Protein AF-A0A943RCU9-F1 (afdb_monomer_lite)

Secondary structure (DSSP, 8-state):
-HHHHHHHHHHHHHHHHHHHHHIIIIIHHHHH-STT------PPPPP--PPP----TTPPPEEEEE-SS-TTT--SHHHHHHHHHHHHHHHTT-EEEEE----S-GGG--EEETTEEE-EEEETTEEEE-

Structure (mmCIF, N/CA/C/O backbone):
data_AF-A0A943RCU9-F1
#
_entry.id   AF-A0A943RCU9-F1
#
loop_
_atom_site.group_PDB
_atom_site.id
_atom_site.type_symbol
_atom_site.label_atom_id
_atom_site.label_alt_id
_atom_site.label_comp_id
_atom_site.label_asym_id
_atom_site.label_entity_id
_atom_site.label_seq_id
_atom_site.pdbx_PDB_ins_code
_atom_site.Cartn_x
_atom_site.Cartn_y
_atom_site.Cartn_z
_atom_site.occupancy
_atom_site.B_iso_or_equiv
_atom_site.auth_seq_id
_atom_site.auth_comp_id
_atom_site.auth_asym_id
_atom_site.auth_atom_id
_atom_site.pdbx_PDB_model_num
ATOM 1 N N . MET A 1 1 ? 18.938 19.326 -7.006 1.00 47.12 1 MET A N 1
ATOM 2 C CA . MET A 1 1 ? 17.964 19.312 -8.126 1.00 47.12 1 MET A CA 1
ATOM 3 C C . MET A 1 1 ? 18.539 18.748 -9.430 1.00 47.12 1 MET A C 1
ATOM 5 O O . MET A 1 1 ? 17.850 17.957 -10.060 1.00 47.12 1 MET A O 1
ATOM 9 N N . LEU A 1 2 ? 19.799 19.037 -9.788 1.00 48.22 2 LEU A N 1
ATOM 10 C CA . LEU A 1 2 ? 20.451 18.526 -11.011 1.00 48.22 2 LEU A CA 1
ATOM 11 C C . LEU A 1 2 ? 20.442 16.989 -11.174 1.00 48.22 2 LEU A C 1
ATOM 13 O O . LEU A 1 2 ? 20.174 16.492 -12.262 1.00 48.22 2 LEU A O 1
ATOM 17 N N . LYS A 1 3 ? 20.672 16.222 -10.095 1.00 46.81 3 LYS A N 1
ATOM 18 C CA . LYS A 1 3 ? 20.686 14.743 -10.150 1.00 46.81 3 LYS A CA 1
ATOM 19 C C . LYS A 1 3 ? 19.326 14.128 -10.521 1.00 46.81 3 LYS A C 1
ATOM 21 O O . LYS A 1 3 ? 19.287 13.148 -11.254 1.00 46.81 3 LYS A O 1
ATOM 26 N N . LYS A 1 4 ? 18.214 14.727 -10.069 1.00 55.25 4 LYS A N 1
ATOM 27 C CA . LYS A 1 4 ? 16.854 14.283 -10.431 1.00 55.25 4 LYS A CA 1
ATOM 28 C C . LYS A 1 4 ? 16.534 14.607 -11.891 1.00 55.25 4 LYS A C 1
ATOM 30 O O . LYS A 1 4 ? 15.961 13.774 -12.576 1.00 55.25 4 LYS A O 1
ATOM 35 N N . ALA A 1 5 ? 16.948 15.782 -12.369 1.00 58.75 5 ALA A N 1
ATOM 36 C CA . ALA A 1 5 ? 16.750 16.185 -13.761 1.00 58.75 5 ALA A CA 1
ATOM 37 C C . ALA A 1 5 ? 17.509 15.273 -14.738 1.00 58.75 5 ALA A C 1
ATOM 39 O O . ALA A 1 5 ? 16.939 14.864 -15.742 1.00 58.75 5 ALA A O 1
ATOM 40 N N . LYS A 1 6 ? 18.748 14.887 -14.401 1.00 59.59 6 LYS A N 1
ATOM 41 C CA . LYS A 1 6 ? 19.532 13.933 -15.197 1.00 59.59 6 LYS A CA 1
ATOM 42 C C . LYS A 1 6 ? 18.877 12.547 -15.243 1.00 59.59 6 LYS A C 1
ATOM 44 O O . LYS A 1 6 ? 18.666 12.021 -16.321 1.00 59.59 6 LYS A O 1
ATOM 49 N N . SER A 1 7 ? 18.437 12.024 -14.097 1.00 61.16 7 SER A N 1
ATOM 50 C CA . SER A 1 7 ? 17.699 10.750 -14.025 1.00 61.16 7 SER A CA 1
ATOM 51 C C . SER A 1 7 ? 16.391 10.757 -14.834 1.00 61.16 7 SER A C 1
ATOM 53 O O . SER A 1 7 ? 16.060 9.760 -15.467 1.00 61.16 7 SER A O 1
ATOM 55 N N . LEU A 1 8 ? 15.654 11.871 -14.841 1.00 56.31 8 LEU A N 1
ATOM 56 C CA . LEU A 1 8 ? 14.441 12.037 -15.650 1.00 56.31 8 LEU A CA 1
ATOM 57 C C . LEU A 1 8 ? 14.746 12.129 -17.152 1.00 56.31 8 LEU A C 1
ATOM 59 O O . LEU A 1 8 ? 13.988 11.590 -17.957 1.00 56.31 8 LEU A O 1
ATOM 63 N N . PHE A 1 9 ? 15.843 12.791 -17.519 1.00 60.72 9 PHE A N 1
ATOM 64 C CA . PHE A 1 9 ? 16.310 12.886 -18.900 1.00 60.72 9 PHE A CA 1
ATOM 65 C C . PHE A 1 9 ? 16.788 11.529 -19.428 1.00 60.72 9 PHE A C 1
ATOM 67 O O . PHE A 1 9 ? 16.419 11.149 -20.534 1.00 60.72 9 PHE A O 1
ATOM 74 N N . ASP A 1 10 ? 17.524 10.773 -18.612 1.00 63.56 10 ASP A N 1
ATOM 75 C CA . ASP A 1 10 ? 18.003 9.431 -18.949 1.00 63.56 10 ASP A CA 1
ATOM 76 C C . ASP A 1 10 ? 16.836 8.429 -19.086 1.00 63.56 10 ASP A C 1
ATOM 78 O O . ASP A 1 10 ? 16.892 7.532 -19.920 1.00 63.56 10 ASP A O 1
ATOM 82 N N . TYR A 1 11 ? 15.749 8.600 -18.318 1.00 62.34 11 TYR A N 1
ATOM 83 C CA . TYR A 1 11 ? 14.583 7.703 -18.354 1.00 62.34 11 TYR A CA 1
ATOM 84 C C . TYR A 1 11 ? 13.616 7.981 -19.521 1.00 62.34 11 TYR A C 1
ATOM 86 O O . TYR A 1 11 ? 13.069 7.050 -20.105 1.00 62.34 11 TYR A O 1
ATOM 94 N N . TYR A 1 12 ? 13.382 9.252 -19.868 1.00 61.12 12 TYR A N 1
ATOM 95 C CA . TYR A 1 12 ? 12.396 9.644 -20.891 1.00 61.12 12 TYR A CA 1
ATOM 96 C C . TYR A 1 12 ? 13.016 10.060 -22.239 1.00 61.12 12 TYR A C 1
ATOM 98 O O . TYR A 1 12 ? 12.305 10.145 -23.247 1.00 61.12 12 TYR A O 1
ATOM 106 N N . GLY A 1 13 ? 14.315 10.369 -22.272 1.00 79.00 13 GLY A N 1
ATOM 107 C CA . GLY A 1 13 ? 14.983 11.000 -23.410 1.00 79.00 13 GLY A CA 1
ATOM 108 C C . GLY A 1 13 ? 14.454 12.408 -23.728 1.00 79.00 13 GLY A C 1
ATOM 109 O O . GLY A 1 13 ? 13.497 12.905 -23.129 1.00 79.00 13 GLY A O 1
ATOM 110 N N . ILE A 1 14 ? 15.049 13.060 -24.735 1.00 78.00 14 ILE A N 1
ATOM 111 C CA . ILE A 1 14 ? 14.668 14.421 -25.176 1.00 78.00 14 ILE A CA 1
ATOM 112 C C . ILE A 1 14 ? 13.186 14.480 -25.581 1.00 78.00 14 ILE A C 1
ATOM 114 O O . ILE A 1 14 ? 12.468 15.411 -25.215 1.00 78.00 14 ILE A O 1
ATOM 118 N N . ARG A 1 15 ? 12.709 13.456 -26.302 1.00 75.88 15 ARG A N 1
ATOM 119 C CA . ARG A 1 15 ? 11.317 13.366 -26.768 1.00 75.88 15 ARG A CA 1
ATOM 120 C C . ARG A 1 15 ? 10.323 13.194 -25.618 1.00 75.88 15 ARG A C 1
ATOM 122 O O . ARG A 1 15 ? 9.301 13.875 -25.607 1.00 75.88 15 ARG A O 1
ATOM 129 N N . GLY A 1 16 ? 10.617 12.339 -24.639 1.00 75.00 16 GLY A N 1
ATOM 130 C CA . GLY A 1 16 ? 9.731 12.136 -23.494 1.00 75.00 16 GLY A CA 1
ATOM 131 C C . GLY A 1 16 ? 9.727 13.328 -22.533 1.00 75.00 16 GLY A C 1
ATOM 132 O O . GLY A 1 16 ? 8.672 13.676 -22.007 1.00 75.00 16 GLY A O 1
ATOM 133 N N . MET A 1 17 ? 10.855 14.034 -22.373 1.00 77.12 17 MET A N 1
ATOM 134 C CA . MET A 1 17 ? 10.876 15.296 -21.622 1.00 77.12 17 MET A CA 1
ATOM 135 C C . MET A 1 17 ? 10.031 16.376 -22.304 1.00 77.12 17 MET A C 1
ATOM 137 O O . MET A 1 17 ? 9.235 17.032 -21.634 1.00 77.12 17 MET A O 1
ATOM 141 N N . ALA A 1 18 ? 10.146 16.529 -23.628 1.00 82.19 18 ALA A N 1
ATOM 142 C CA . ALA A 1 18 ? 9.310 17.457 -24.388 1.00 82.19 18 ALA A CA 1
ATOM 143 C C . ALA A 1 18 ? 7.818 17.105 -24.271 1.00 82.19 18 ALA A C 1
ATOM 145 O O . ALA A 1 18 ? 6.999 17.993 -24.042 1.00 82.19 18 ALA A O 1
ATOM 146 N N . ALA A 1 19 ? 7.467 15.816 -24.328 1.00 79.50 19 ALA A N 1
ATOM 147 C CA . ALA A 1 19 ? 6.098 15.349 -24.125 1.00 79.50 19 ALA A CA 1
ATOM 148 C C . ALA A 1 19 ? 5.576 15.655 -22.710 1.00 79.50 19 ALA A C 1
ATOM 150 O O . ALA A 1 19 ? 4.451 16.123 -22.568 1.00 79.50 19 ALA A O 1
ATOM 151 N N . LYS A 1 20 ? 6.392 15.470 -21.663 1.00 79.31 20 LYS A N 1
ATOM 152 C CA . LYS A 1 20 ? 6.015 15.790 -20.273 1.00 79.31 20 LYS A CA 1
ATOM 153 C C . LYS A 1 20 ? 5.873 17.289 -20.027 1.00 79.31 20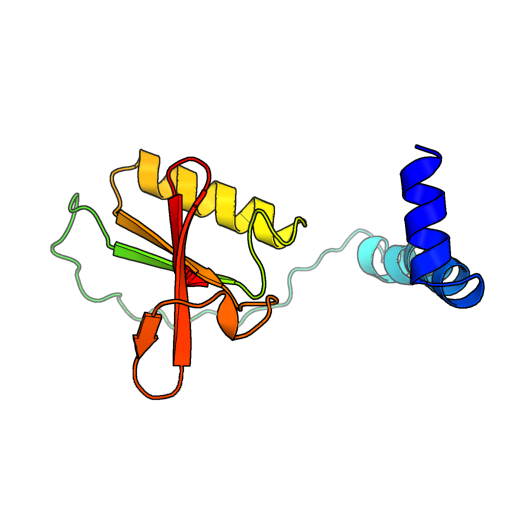 LYS A C 1
ATOM 155 O O . LYS A 1 20 ? 4.991 17.712 -19.283 1.00 79.31 20 LYS A O 1
ATOM 160 N N . ILE A 1 21 ? 6.716 18.102 -20.662 1.00 83.81 21 ILE A N 1
ATOM 161 C CA . ILE A 1 21 ? 6.581 19.562 -20.642 1.00 83.81 21 ILE A CA 1
ATOM 162 C C . ILE A 1 21 ? 5.296 19.969 -21.373 1.00 83.81 21 ILE A C 1
ATOM 164 O O . ILE A 1 21 ? 4.520 20.751 -20.832 1.00 83.81 21 ILE A O 1
ATOM 168 N N . TRP A 1 22 ? 5.018 19.402 -22.548 1.00 83.56 22 TRP A N 1
ATOM 169 C CA . TRP A 1 22 ? 3.775 19.646 -23.282 1.00 83.56 22 TRP A CA 1
ATOM 170 C C . TRP A 1 22 ? 2.533 19.245 -22.478 1.00 83.56 22 TRP A C 1
ATOM 172 O O . TRP A 1 22 ? 1.590 20.027 -22.367 1.00 83.56 22 TRP A O 1
ATOM 182 N N . GLU A 1 23 ? 2.550 18.065 -21.859 1.00 81.88 23 GLU A N 1
ATOM 183 C CA . GLU A 1 23 ? 1.494 17.591 -20.966 1.00 81.88 23 GLU A CA 1
ATOM 184 C C . GLU A 1 23 ? 1.254 18.608 -19.844 1.00 81.88 23 GLU A C 1
ATOM 186 O O . GLU A 1 23 ? 0.148 19.120 -19.702 1.00 81.88 23 GLU A O 1
ATOM 191 N N . LYS A 1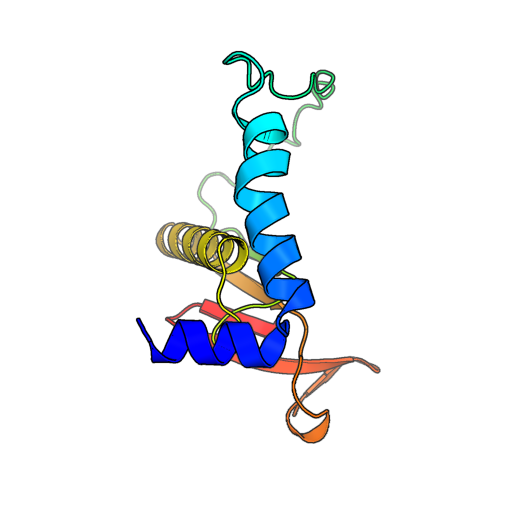 24 ? 2.309 19.022 -19.139 1.00 80.00 24 LYS A N 1
ATOM 192 C CA . LYS A 1 24 ? 2.198 19.944 -18.005 1.00 80.00 24 LYS A CA 1
ATOM 193 C C . LYS A 1 24 ? 1.777 21.371 -18.376 1.00 80.00 24 LYS A C 1
ATOM 195 O O . LYS A 1 24 ? 1.125 22.049 -17.585 1.00 80.00 24 LYS A O 1
ATOM 200 N N . TYR A 1 25 ? 2.168 21.869 -19.547 1.00 79.06 25 TYR A N 1
ATOM 201 C CA . TYR A 1 25 ? 1.897 23.260 -19.936 1.00 79.06 25 TYR A CA 1
ATOM 202 C C . TYR A 1 25 ? 0.649 23.428 -20.802 1.00 79.06 25 TYR A C 1
ATOM 204 O O . TYR A 1 25 ? 0.011 24.482 -20.748 1.00 79.06 25 TYR A O 1
ATOM 212 N N . VAL A 1 26 ? 0.284 22.414 -21.586 1.00 79.25 26 VAL A N 1
ATOM 213 C CA . VAL A 1 26 ? -0.841 22.477 -22.526 1.00 79.25 26 VAL A CA 1
ATOM 214 C C . VAL A 1 26 ? -1.991 21.600 -22.063 1.00 79.25 26 VAL A C 1
ATOM 216 O O . VAL A 1 26 ? -3.112 22.096 -21.956 1.00 79.25 26 VAL A O 1
ATOM 219 N N . ILE A 1 27 ? -1.732 20.325 -21.761 1.00 72.31 27 ILE A N 1
ATOM 220 C CA . ILE A 1 27 ? -2.792 19.381 -21.381 1.00 72.31 27 ILE A CA 1
ATOM 221 C C . ILE A 1 27 ? -3.308 19.709 -19.987 1.00 72.31 27 ILE A C 1
ATOM 223 O O . ILE A 1 27 ? -4.501 19.926 -19.843 1.00 72.31 27 ILE A O 1
ATOM 227 N N . ASP A 1 28 ? -2.440 19.850 -18.989 1.00 69.69 28 ASP A N 1
ATOM 228 C CA . ASP A 1 28 ? -2.827 20.183 -17.615 1.00 69.69 28 ASP A CA 1
ATOM 229 C C . ASP A 1 28 ? -3.466 21.568 -17.532 1.00 69.69 28 ASP A C 1
ATOM 231 O O . ASP A 1 28 ? -4.414 21.780 -16.779 1.00 69.69 28 ASP A O 1
ATOM 235 N N . ARG A 1 29 ? -3.024 22.515 -18.365 1.00 68.12 29 ARG A N 1
ATOM 236 C CA . ARG A 1 29 ? -3.692 23.815 -18.471 1.00 68.12 29 ARG A CA 1
ATOM 237 C C . ARG A 1 29 ? -5.122 23.662 -18.989 1.00 68.12 29 ARG A C 1
ATOM 239 O O . ARG A 1 29 ? -6.012 24.306 -18.455 1.00 68.12 29 ARG A O 1
ATOM 246 N N . LYS A 1 30 ? -5.370 22.806 -19.981 1.00 68.31 30 LYS A N 1
ATOM 247 C CA . LYS A 1 30 ? -6.737 22.521 -20.449 1.00 68.31 30 LYS A CA 1
ATOM 248 C C . LYS A 1 30 ? -7.532 21.671 -19.451 1.00 68.31 30 LYS A C 1
ATOM 250 O O . LYS A 1 30 ? -8.707 21.930 -19.249 1.00 68.31 30 LYS A O 1
ATOM 255 N N . ARG A 1 31 ? -6.894 20.694 -18.804 1.00 64.56 31 ARG A N 1
ATOM 256 C CA . ARG A 1 31 ? -7.509 19.726 -17.884 1.00 64.56 31 ARG A CA 1
ATOM 257 C C . ARG A 1 31 ? -7.883 20.342 -16.538 1.00 64.56 31 ARG A C 1
ATOM 259 O O . ARG A 1 31 ? -8.893 19.958 -15.968 1.00 64.56 31 ARG A O 1
ATOM 266 N N . PHE A 1 32 ? -7.078 21.281 -16.041 1.00 63.59 32 PHE A N 1
ATOM 267 C CA . PHE A 1 32 ? -7.235 21.876 -14.710 1.00 63.59 32 PHE A CA 1
ATOM 268 C C . PHE A 1 32 ? -7.524 23.385 -14.727 1.00 63.59 32 PHE A C 1
ATOM 270 O O . PHE A 1 32 ? -7.904 23.925 -13.693 1.00 63.59 32 PHE A O 1
ATOM 277 N N . ARG A 1 33 ? -7.351 24.091 -15.858 1.00 56.78 33 ARG A N 1
ATOM 278 C CA . ARG A 1 33 ? -7.738 25.513 -16.004 1.00 56.78 33 ARG A CA 1
ATOM 279 C C . ARG A 1 33 ? -8.835 25.760 -17.041 1.00 56.78 33 ARG A C 1
ATOM 281 O O . ARG A 1 33 ? -8.991 26.903 -17.470 1.00 56.78 33 ARG A O 1
ATOM 288 N N . ALA A 1 34 ? -9.603 24.743 -17.431 1.00 53.25 34 ALA A N 1
ATOM 289 C CA . ALA A 1 34 ? -10.898 24.988 -18.060 1.00 53.25 34 ALA A CA 1
ATOM 290 C C . ALA A 1 34 ? -11.809 25.694 -17.036 1.00 53.25 34 ALA A C 1
ATOM 292 O O . ALA A 1 34 ? -12.353 25.073 -16.130 1.00 53.25 34 ALA A O 1
ATOM 293 N N . GLU A 1 35 ? -11.851 27.024 -17.125 1.00 56.34 35 GLU A N 1
ATOM 294 C CA . GLU A 1 35 ? -12.928 27.898 -16.640 1.00 56.34 35 GLU A CA 1
ATOM 295 C C . GLU A 1 35 ? -13.433 27.665 -15.207 1.00 56.34 35 GLU A C 1
ATOM 297 O O . GLU A 1 35 ? -14.626 27.754 -14.940 1.00 56.34 35 GLU A O 1
ATOM 302 N N . GLY A 1 36 ? -12.538 27.384 -14.252 1.00 54.09 36 GLY A N 1
ATOM 303 C CA . GLY A 1 36 ? -12.862 27.431 -12.816 1.00 54.09 36 GLY A CA 1
ATOM 304 C C . GLY A 1 36 ? -13.946 26.454 -12.344 1.00 54.09 36 GLY A C 1
ATOM 305 O O . GLY A 1 36 ? -14.359 26.513 -11.189 1.00 54.09 36 GLY A O 1
ATOM 306 N N . LYS A 1 37 ? -14.385 25.538 -13.205 1.00 55.31 37 LYS A N 1
ATOM 307 C CA . LYS A 1 37 ? -15.402 24.538 -12.919 1.00 55.31 37 LYS A CA 1
ATOM 308 C C . LYS A 1 37 ? -14.747 23.170 -12.950 1.00 55.31 37 LYS A C 1
ATOM 310 O O . LYS A 1 37 ? -14.873 22.406 -13.900 1.00 55.31 37 LYS A O 1
ATOM 315 N N . THR A 1 38 ? -14.055 22.837 -11.863 1.00 56.44 38 THR A N 1
ATOM 316 C CA . THR A 1 38 ? -13.914 21.435 -11.449 1.00 56.44 38 THR A CA 1
ATOM 317 C C . THR A 1 38 ? -15.297 20.942 -11.032 1.00 56.44 38 THR A C 1
ATOM 319 O O . THR A 1 38 ? -15.587 20.773 -9.851 1.00 56.44 38 THR A O 1
ATOM 322 N N . GLU A 1 39 ? -16.197 20.791 -12.001 1.00 60.03 39 GLU A N 1
ATOM 323 C CA . GLU A 1 39 ? -17.444 20.084 -11.780 1.00 60.03 39 GLU A CA 1
ATOM 324 C C . GLU A 1 39 ? -17.050 18.622 -11.592 1.00 60.03 39 GLU A C 1
ATOM 326 O O . GLU A 1 39 ? -16.562 17.951 -12.504 1.00 60.03 39 GLU A O 1
ATOM 331 N N . VAL A 1 40 ? -17.148 18.166 -10.342 1.00 60.84 40 VAL A N 1
ATOM 332 C CA . VAL A 1 40 ? -17.053 16.746 -10.019 1.00 60.84 40 VAL A CA 1
ATOM 333 C C . VAL A 1 40 ? -18.052 16.042 -10.941 1.00 60.84 40 VAL A C 1
ATOM 335 O O . VAL A 1 40 ? -19.187 16.519 -11.037 1.00 60.84 40 VAL A O 1
ATOM 338 N N . PRO A 1 41 ? -17.656 14.965 -11.647 1.00 65.38 41 PRO A N 1
ATOM 339 C CA . PRO A 1 41 ? -18.580 14.225 -12.490 1.00 65.38 41 PRO A CA 1
ATOM 340 C C . PRO A 1 41 ? -19.865 13.952 -11.717 1.00 65.38 41 PRO A C 1
ATOM 342 O O . PRO A 1 41 ? -19.810 13.593 -10.540 1.00 65.38 41 PRO A O 1
ATOM 345 N N . TYR A 1 42 ? -21.015 14.143 -12.358 1.00 75.94 42 TYR A N 1
ATOM 346 C CA . TYR A 1 42 ? -22.274 13.758 -11.745 1.00 75.94 42 TYR A CA 1
ATOM 347 C C . TYR A 1 42 ? -22.253 12.243 -11.536 1.00 75.94 42 TYR A C 1
ATOM 349 O O . TYR A 1 42 ? -22.348 11.465 -12.486 1.00 75.94 42 TYR A O 1
ATOM 357 N N . PHE A 1 43 ? -22.079 11.831 -10.286 1.00 73.88 43 PHE A N 1
ATOM 358 C CA . PHE A 1 43 ? -22.270 10.452 -9.884 1.00 73.88 43 PHE A CA 1
ATOM 359 C C . PHE A 1 43 ? -23.758 10.288 -9.567 1.00 73.88 43 PHE A C 1
ATOM 361 O O . PHE A 1 43 ? -24.285 11.081 -8.779 1.00 73.88 43 PHE A O 1
ATOM 368 N N . PRO A 1 44 ? -24.455 9.306 -10.170 1.00 82.06 44 PRO A N 1
ATOM 369 C CA . PRO A 1 44 ? -25.832 9.025 -9.790 1.00 82.06 44 PRO A CA 1
ATOM 370 C C . PRO A 1 44 ? -25.881 8.771 -8.284 1.00 82.06 44 PRO A C 1
ATOM 372 O O . PRO A 1 44 ? -24.936 8.207 -7.721 1.00 82.06 44 PRO A O 1
ATOM 375 N N . SER A 1 45 ? -26.963 9.193 -7.624 1.00 77.12 45 SER A N 1
ATOM 376 C CA . SER A 1 45 ? -27.128 8.884 -6.208 1.00 77.12 45 SER A CA 1
ATOM 377 C C . SER A 1 45 ? -27.043 7.372 -6.044 1.00 77.12 45 SER A C 1
ATOM 379 O O . SER A 1 45 ? -27.789 6.615 -6.671 1.00 77.12 45 SER A O 1
ATOM 381 N N . CYS A 1 46 ? -26.089 6.918 -5.229 1.00 73.50 46 CYS A N 1
ATOM 382 C CA . CYS A 1 46 ? -26.086 5.530 -4.810 1.00 73.50 46 CYS A CA 1
ATOM 383 C C . CYS A 1 46 ? -27.472 5.261 -4.213 1.00 73.50 46 CYS A C 1
ATOM 385 O O . CYS A 1 46 ? -27.902 6.044 -3.357 1.00 73.50 46 CYS A O 1
ATOM 387 N N . PRO A 1 47 ? -28.201 4.222 -4.663 1.00 80.25 47 PRO A N 1
ATOM 388 C CA . PRO A 1 47 ? -29.444 3.859 -4.007 1.00 80.25 47 PRO A CA 1
ATOM 389 C C . PRO A 1 47 ? -29.130 3.705 -2.522 1.00 80.25 47 PRO A C 1
ATOM 391 O O . PRO A 1 47 ? -28.133 3.062 -2.181 1.00 80.25 47 PRO A O 1
ATOM 394 N N . ASN A 1 48 ? -29.936 4.341 -1.666 1.00 70.44 48 ASN A N 1
ATOM 395 C CA . ASN A 1 48 ? -29.851 4.202 -0.215 1.00 70.44 48 ASN A CA 1
ATOM 396 C C . ASN A 1 48 ? -30.155 2.740 0.121 1.00 70.44 48 ASN A C 1
ATOM 398 O O . ASN A 1 48 ? -31.276 2.361 0.442 1.00 70.44 48 ASN A O 1
ATOM 402 N N . LYS A 1 49 ? -29.151 1.883 -0.039 1.00 74.00 49 LYS A N 1
ATOM 403 C CA . LYS A 1 49 ? -29.126 0.586 0.596 1.00 74.00 49 LYS A CA 1
ATOM 404 C C . LYS A 1 49 ? -28.811 0.903 2.039 1.00 74.00 49 LYS A C 1
ATOM 406 O O . LYS A 1 49 ? -27.718 1.390 2.327 1.00 74.00 49 LYS A O 1
ATOM 411 N N . GLU A 1 50 ? -29.780 0.669 2.915 1.00 73.56 50 GLU A N 1
ATOM 412 C CA . GLU A 1 50 ? -29.494 0.582 4.338 1.00 73.56 50 GLU A CA 1
ATOM 413 C C . GLU A 1 50 ? -28.306 -0.365 4.485 1.00 73.56 50 GLU A C 1
ATOM 415 O O . GLU A 1 50 ? -28.343 -1.524 4.050 1.00 73.56 50 GLU A O 1
ATOM 420 N N . LEU A 1 51 ? -27.196 0.179 4.981 1.00 71.81 51 LEU A N 1
ATOM 421 C CA . LEU A 1 51 ? -26.070 -0.655 5.345 1.00 71.81 51 LEU A CA 1
ATOM 422 C C . LEU A 1 51 ? -26.591 -1.640 6.395 1.00 71.81 51 LEU A C 1
ATOM 424 O O . LEU A 1 51 ? -27.391 -1.241 7.247 1.00 71.81 51 LEU A O 1
ATOM 428 N N . PRO A 1 52 ? -26.182 -2.917 6.337 1.00 75.38 52 PRO A N 1
ATOM 429 C CA . PRO A 1 52 ? -26.581 -3.867 7.360 1.00 75.38 52 PRO A CA 1
ATOM 430 C C . PRO A 1 52 ? -26.233 -3.276 8.726 1.00 75.38 52 PRO A C 1
ATOM 432 O O . PRO A 1 52 ? -25.123 -2.765 8.905 1.00 75.38 52 PRO A O 1
ATOM 435 N N . ALA A 1 53 ? -27.188 -3.318 9.657 1.00 69.00 53 ALA A N 1
ATOM 436 C CA . ALA A 1 53 ? -26.982 -2.834 11.012 1.00 69.00 53 ALA A CA 1
ATOM 437 C C . ALA A 1 53 ? -25.715 -3.486 11.579 1.00 69.00 53 ALA A C 1
ATOM 439 O O . ALA A 1 53 ? -25.638 -4.702 11.777 1.00 69.00 53 ALA A O 1
ATOM 440 N N . SER A 1 54 ? -24.681 -2.672 11.764 1.00 67.81 54 SER A N 1
ATOM 441 C CA . SER A 1 54 ? -23.429 -3.118 12.343 1.00 67.81 54 SER A CA 1
ATOM 442 C C . SER A 1 54 ? 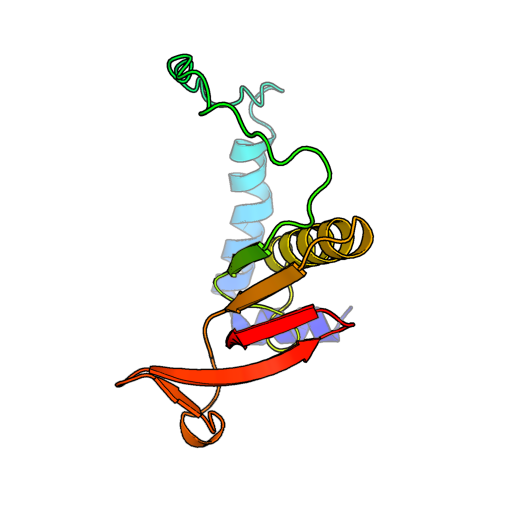-23.574 -3.043 13.853 1.00 67.81 54 SER A C 1
ATOM 444 O O . SER A 1 54 ? -23.424 -1.976 14.433 1.00 67.81 54 SER A O 1
ATOM 446 N N . ASN A 1 55 ? -23.777 -4.187 14.503 1.00 66.25 55 ASN A N 1
ATOM 447 C CA . ASN A 1 55 ? -23.711 -4.295 15.967 1.00 66.25 55 ASN A CA 1
ATOM 448 C C . ASN A 1 55 ? -22.274 -4.139 16.522 1.00 66.25 55 ASN A C 1
ATOM 450 O O . ASN A 1 55 ? -22.044 -4.375 17.702 1.00 66.25 55 ASN A O 1
ATOM 454 N N . ARG A 1 56 ? -21.292 -3.796 15.674 1.00 69.00 56 ARG A N 1
ATOM 455 C CA . ARG A 1 56 ? -19.857 -3.705 15.996 1.00 69.00 56 ARG A CA 1
ATOM 456 C C . ARG A 1 56 ? -19.396 -2.261 16.188 1.00 69.00 56 ARG A C 1
ATOM 458 O O . ARG A 1 56 ? -18.392 -1.840 15.614 1.00 69.00 56 ARG A O 1
ATOM 465 N N . GLU A 1 57 ? -20.147 -1.469 16.941 1.00 72.12 57 GLU A N 1
ATOM 466 C CA . GLU A 1 57 ? -19.685 -0.129 17.305 1.00 72.12 57 GLU A CA 1
ATOM 467 C C . GLU A 1 57 ? -18.488 -0.241 18.264 1.00 72.12 57 GLU A C 1
ATOM 469 O O . GLU A 1 57 ? -18.581 -0.840 19.331 1.00 72.12 57 GLU A O 1
ATOM 474 N N . GLY A 1 58 ? -17.335 0.304 17.860 1.00 75.94 58 GLY A N 1
ATOM 475 C CA . GLY A 1 58 ? -16.119 0.357 18.682 1.00 75.94 58 GLY A CA 1
ATOM 476 C C . GLY A 1 58 ? -15.155 -0.830 18.556 1.00 75.94 58 GLY A C 1
ATOM 477 O O . GLY A 1 58 ? -14.063 -0.772 19.120 1.00 75.94 58 GLY A O 1
ATOM 478 N N . GLU A 1 59 ? -15.487 -1.880 17.798 1.00 84.94 59 GLU A N 1
ATOM 479 C CA . GLU A 1 59 ? -14.551 -2.990 17.580 1.00 84.94 59 GLU A CA 1
ATOM 480 C C . GLU A 1 59 ? -13.457 -2.638 16.551 1.00 84.94 59 GLU A C 1
ATOM 482 O O . GLU A 1 59 ? -13.725 -1.996 15.527 1.00 84.94 59 GLU A O 1
ATOM 487 N N . PRO A 1 60 ? -12.206 -3.084 16.763 1.00 89.38 60 PRO A N 1
ATOM 488 C CA . PRO A 1 60 ? -11.131 -2.856 15.811 1.00 89.38 60 PRO A CA 1
ATOM 489 C C . PRO A 1 60 ? -11.365 -3.645 14.513 1.00 89.38 60 PRO A C 1
ATOM 491 O O . PRO A 1 60 ? -11.374 -4.875 14.497 1.00 89.38 60 PRO A O 1
ATOM 494 N N . LEU A 1 61 ? -11.506 -2.927 13.398 1.00 92.38 61 LEU A N 1
ATOM 495 C CA . LEU A 1 61 ? -11.648 -3.512 12.066 1.00 92.38 61 LEU A CA 1
ATOM 496 C C . LEU A 1 61 ? -10.329 -4.070 11.521 1.00 92.38 61 LEU A C 1
ATOM 498 O O . LEU A 1 61 ? -9.243 -3.604 11.870 1.00 92.38 61 LEU A O 1
ATOM 502 N N . PHE A 1 62 ? -10.444 -5.019 10.591 1.00 94.62 62 PHE A N 1
ATOM 503 C CA . PHE A 1 62 ? -9.356 -5.416 9.702 1.00 94.62 62 PHE A CA 1
ATOM 504 C C . PHE A 1 62 ? 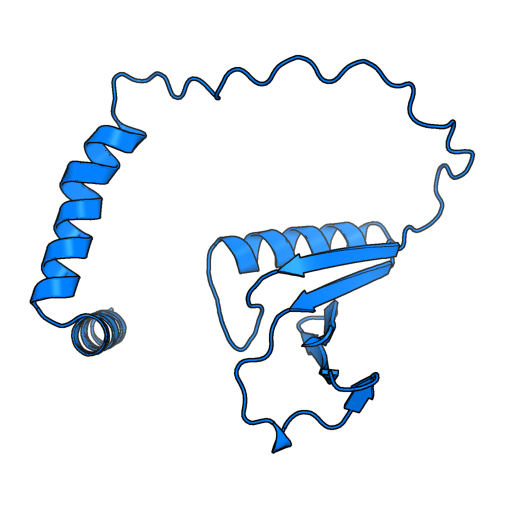-9.497 -4.667 8.381 1.00 94.62 62 PHE A C 1
ATOM 506 O O . PHE A 1 62 ? -10.512 -4.799 7.699 1.00 94.62 62 PHE A O 1
ATOM 513 N N . ILE A 1 63 ? -8.490 -3.875 8.025 1.00 96.38 63 ILE A N 1
ATOM 514 C CA . ILE A 1 63 ? -8.503 -3.037 6.828 1.00 96.38 63 ILE A CA 1
ATOM 515 C C . ILE A 1 63 ? -7.349 -3.453 5.923 1.00 96.38 63 ILE A C 1
ATOM 517 O O . ILE A 1 63 ? -6.186 -3.466 6.331 1.00 96.38 63 ILE A O 1
ATOM 521 N N . TYR A 1 64 ? -7.688 -3.770 4.678 1.00 97.38 64 TYR A N 1
ATOM 522 C CA . TYR A 1 64 ? -6.740 -4.172 3.650 1.00 97.38 64 TYR A CA 1
ATOM 523 C C . TYR A 1 64 ? -6.719 -3.130 2.540 1.00 97.38 64 TYR A C 1
ATOM 525 O O . TYR A 1 64 ? -7.734 -2.890 1.890 1.00 97.38 64 TYR A O 1
ATOM 533 N N . TYR A 1 65 ? -5.561 -2.517 2.322 1.00 97.19 65 TYR A N 1
ATOM 534 C CA . TYR A 1 65 ? -5.348 -1.629 1.184 1.00 97.19 65 TYR A CA 1
ATOM 535 C C . TYR A 1 65 ? -4.674 -2.405 0.064 1.00 97.19 65 TYR A C 1
ATOM 537 O O . TYR A 1 65 ? -3.637 -3.010 0.299 1.00 97.19 65 TYR A O 1
ATOM 545 N N . LEU A 1 66 ? -5.234 -2.362 -1.143 1.00 96.75 66 LEU A N 1
ATOM 546 C CA . LEU A 1 66 ? -4.605 -2.907 -2.343 1.00 96.75 66 LEU A CA 1
ATOM 547 C C . LEU A 1 66 ? -4.097 -1.752 -3.203 1.00 96.75 66 LEU A C 1
ATOM 549 O O . LEU A 1 66 ? -4.864 -0.865 -3.578 1.00 96.75 66 LEU A O 1
ATOM 553 N N . VAL A 1 67 ? -2.806 -1.757 -3.509 1.00 95.50 67 VAL A N 1
ATOM 554 C CA . VAL A 1 67 ? -2.154 -0.724 -4.313 1.00 95.50 67 VAL A CA 1
ATOM 555 C C . VAL A 1 67 ? -1.192 -1.376 -5.300 1.00 95.50 67 VAL A C 1
ATOM 557 O O . VAL A 1 67 ? -0.707 -2.472 -5.078 1.00 95.50 67 VAL A O 1
ATOM 560 N N . HIS A 1 68 ? -0.955 -0.739 -6.440 1.00 93.19 68 HIS A N 1
ATOM 561 C CA . HIS A 1 68 ? -0.141 -1.317 -7.508 1.00 93.19 68 HIS A CA 1
ATOM 562 C C . HIS A 1 68 ? 1.356 -1.361 -7.160 1.00 93.19 68 HIS A C 1
ATOM 564 O O . HIS A 1 68 ? 2.008 -2.339 -7.496 1.00 93.19 68 HIS A O 1
ATOM 570 N N . TYR A 1 69 ? 1.880 -0.354 -6.459 1.00 91.75 69 TYR A N 1
ATOM 571 C CA . TYR A 1 69 ? 3.216 -0.370 -5.861 1.00 91.75 69 TYR A CA 1
ATOM 572 C C . TYR A 1 69 ? 3.170 0.248 -4.464 1.00 91.75 69 TYR A C 1
ATOM 574 O O . TYR A 1 69 ? 2.246 0.999 -4.149 1.00 91.75 69 TYR A O 1
ATOM 582 N N . PHE A 1 70 ? 4.168 -0.028 -3.625 1.00 94.62 70 PHE A N 1
ATOM 583 C CA . PHE A 1 70 ? 4.257 0.569 -2.297 1.00 94.62 70 PHE A CA 1
ATOM 584 C C . PHE A 1 70 ? 5.704 0.823 -1.875 1.00 94.62 70 PHE A C 1
ATOM 586 O O . PHE A 1 70 ? 6.663 0.501 -2.576 1.00 94.62 70 PHE A O 1
ATOM 593 N N . TYR A 1 71 ? 5.868 1.448 -0.716 1.00 92.25 71 TYR A N 1
ATOM 594 C CA . TYR A 1 71 ? 7.180 1.679 -0.136 1.00 92.25 71 TYR A CA 1
ATOM 595 C C . TYR A 1 71 ? 7.881 0.357 0.231 1.00 92.25 71 TYR A C 1
ATOM 597 O O . TYR A 1 71 ? 7.208 -0.591 0.639 1.00 92.25 71 TYR A O 1
ATOM 605 N N . PRO A 1 72 ? 9.227 0.299 0.188 1.00 88.62 72 PRO A N 1
ATOM 606 C CA . PRO A 1 72 ? 10.136 1.370 -0.230 1.00 88.62 72 PRO A CA 1
ATOM 607 C C . PRO A 1 72 ? 10.425 1.390 -1.741 1.00 88.62 72 PRO A C 1
ATOM 609 O O . PRO A 1 72 ? 11.061 2.338 -2.204 1.00 88.62 72 PRO A O 1
ATOM 612 N N . SER A 1 73 ? 9.989 0.372 -2.492 1.00 84.44 73 SER A N 1
ATOM 613 C CA . SER A 1 73 ? 10.371 0.137 -3.891 1.00 84.44 73 SER A CA 1
ATOM 614 C C . SER A 1 73 ? 9.913 1.261 -4.822 1.00 84.44 73 SER A C 1
ATOM 616 O O . SER A 1 73 ? 10.669 1.701 -5.695 1.00 84.44 73 SER A O 1
ATOM 618 N N . ARG A 1 74 ? 8.705 1.796 -4.612 1.00 84.44 74 ARG A N 1
ATOM 619 C CA . ARG A 1 74 ? 8.182 2.953 -5.352 1.00 84.44 74 ARG A CA 1
ATOM 620 C C . ARG A 1 74 ? 7.581 3.988 -4.413 1.00 84.44 74 ARG A C 1
ATOM 622 O O . ARG A 1 74 ? 7.015 3.671 -3.373 1.00 84.44 74 ARG A O 1
ATOM 629 N N . GLN A 1 75 ? 7.716 5.253 -4.802 1.00 83.88 75 GLN A N 1
ATOM 630 C CA . GLN A 1 75 ? 7.195 6.385 -4.046 1.00 83.88 75 GLN A CA 1
ATOM 631 C C . GLN A 1 75 ? 6.522 7.368 -4.999 1.00 83.88 75 GLN A C 1
ATOM 633 O O . GLN A 1 75 ? 7.137 7.843 -5.957 1.00 83.88 75 GLN A O 1
ATOM 638 N N . GLY A 1 76 ? 5.272 7.698 -4.704 1.00 87.81 76 GLY A N 1
ATOM 639 C CA . GLY A 1 76 ? 4.449 8.605 -5.487 1.00 87.81 76 GLY A CA 1
ATOM 640 C C . GLY A 1 76 ? 3.280 9.146 -4.668 1.00 87.81 76 GLY A C 1
ATOM 641 O O . GLY A 1 76 ? 3.213 8.993 -3.445 1.00 87.81 76 GLY A O 1
ATOM 642 N N . GLY A 1 77 ? 2.376 9.860 -5.341 1.00 88.50 77 GLY A N 1
ATOM 643 C CA . GLY A 1 77 ? 1.225 10.486 -4.684 1.00 88.50 77 GLY A CA 1
ATOM 644 C C . GLY A 1 77 ? 0.248 9.458 -4.115 1.00 88.50 77 GLY A C 1
ATOM 645 O O . GLY A 1 77 ? -0.203 9.609 -2.980 1.00 88.50 77 GLY A O 1
ATOM 646 N N . THR A 1 78 ? -0.030 8.402 -4.880 1.00 91.81 78 THR A N 1
ATOM 647 C CA . THR A 1 78 ? -0.952 7.329 -4.495 1.00 91.81 78 THR A CA 1
ATOM 648 C C . THR A 1 78 ? -0.405 6.521 -3.326 1.00 91.81 78 THR A C 1
ATOM 650 O O . THR A 1 78 ? -1.116 6.288 -2.355 1.00 91.81 78 THR A O 1
ATOM 653 N N . GLU A 1 79 ? 0.875 6.156 -3.370 1.00 93.19 79 GLU A N 1
ATOM 654 C CA . GLU A 1 79 ? 1.536 5.378 -2.323 1.00 93.19 79 GLU A CA 1
ATOM 655 C C . GLU A 1 79 ? 1.561 6.162 -1.013 1.00 93.19 79 GLU A C 1
ATOM 657 O O . GLU A 1 79 ? 1.226 5.621 0.039 1.00 93.19 79 GLU A O 1
ATOM 662 N N . ARG A 1 80 ? 1.869 7.467 -1.075 1.00 94.00 80 ARG A N 1
ATOM 663 C CA . ARG A 1 80 ? 1.826 8.349 0.099 1.00 94.00 80 ARG A CA 1
ATOM 664 C C . ARG A 1 80 ? 0.415 8.482 0.665 1.00 94.00 80 ARG A C 1
ATOM 666 O O . ARG A 1 80 ? 0.244 8.516 1.880 1.00 94.00 80 ARG A O 1
ATOM 673 N N . PHE A 1 81 ? -0.591 8.576 -0.201 1.00 95.06 81 PHE A N 1
ATOM 674 C CA . PHE A 1 81 ? -1.989 8.644 0.215 1.00 95.06 81 PHE A CA 1
ATOM 675 C C . PHE A 1 81 ? -2.415 7.365 0.947 1.00 95.06 81 PHE A C 1
ATOM 677 O O . PHE A 1 81 ? -2.914 7.450 2.068 1.00 95.06 81 PHE A O 1
ATOM 684 N N . VAL A 1 82 ? -2.138 6.192 0.368 1.00 96.31 82 VAL A N 1
ATOM 685 C CA . VAL A 1 82 ? -2.433 4.889 0.987 1.00 96.31 82 VAL A CA 1
ATOM 686 C C . VAL A 1 82 ? -1.673 4.715 2.300 1.00 96.31 82 VAL A C 1
ATOM 688 O O . VAL A 1 82 ? -2.266 4.292 3.286 1.00 96.31 82 VAL A O 1
ATOM 691 N N . PHE A 1 83 ? -0.393 5.092 2.349 1.00 96.31 83 PHE A N 1
ATOM 692 C CA . PHE A 1 83 ? 0.406 5.040 3.572 1.00 96.31 83 PHE A CA 1
ATOM 693 C C . PHE A 1 83 ? -0.214 5.873 4.699 1.00 96.31 83 PHE A C 1
ATOM 695 O O . PHE A 1 83 ? -0.412 5.367 5.801 1.00 96.31 83 PHE A O 1
ATOM 702 N N . ASN A 1 84 ? -0.584 7.124 4.411 1.00 96.81 84 ASN A N 1
ATOM 703 C CA . ASN A 1 84 ? -1.218 7.999 5.395 1.00 96.81 84 ASN A CA 1
ATOM 704 C C . ASN A 1 84 ? -2.554 7.426 5.877 1.00 96.81 84 ASN A C 1
ATOM 706 O O . ASN A 1 84 ? -2.811 7.406 7.077 1.00 96.81 84 ASN A O 1
ATOM 710 N N . MET A 1 85 ? -3.383 6.910 4.963 1.00 97.06 85 MET A N 1
ATOM 711 C CA . MET A 1 85 ? -4.636 6.256 5.336 1.00 97.06 85 MET A CA 1
ATOM 712 C C . MET A 1 85 ? -4.396 5.041 6.233 1.00 97.06 85 MET A C 1
ATOM 714 O O . MET A 1 85 ? -5.034 4.909 7.276 1.00 97.06 85 MET A O 1
ATOM 718 N N . ALA A 1 86 ? -3.469 4.165 5.853 1.00 96.88 86 ALA A N 1
ATOM 719 C CA . ALA A 1 86 ? -3.147 2.966 6.610 1.00 96.88 86 ALA A CA 1
ATOM 720 C C . ALA A 1 86 ? -2.642 3.302 8.019 1.00 96.88 86 ALA A C 1
ATOM 722 O O . ALA A 1 86 ? -3.134 2.731 8.992 1.00 96.88 86 ALA A O 1
ATOM 723 N N . ARG A 1 87 ? -1.750 4.290 8.134 1.00 96.62 87 ARG A N 1
ATOM 724 C CA . ARG A 1 87 ? -1.234 4.786 9.413 1.00 96.62 87 ARG A CA 1
ATOM 725 C C . ARG A 1 87 ? -2.342 5.353 10.295 1.00 96.62 87 ARG A C 1
ATOM 727 O O . ARG A 1 87 ? -2.493 4.921 11.430 1.00 96.62 87 ARG A O 1
ATOM 734 N N . THR A 1 88 ? -3.171 6.250 9.761 1.00 96.88 88 THR A N 1
ATOM 735 C CA . THR A 1 88 ? -4.275 6.850 10.524 1.00 96.88 88 THR A CA 1
ATOM 736 C C . THR A 1 88 ? -5.273 5.800 11.009 1.00 96.88 88 THR A C 1
ATOM 738 O O . THR A 1 88 ? -5.779 5.908 12.122 1.00 96.88 88 THR A O 1
ATOM 741 N N . GLN A 1 89 ? -5.567 4.768 10.213 1.00 96.06 89 GLN A N 1
ATOM 742 C CA . GLN A 1 89 ? -6.451 3.697 10.676 1.00 96.06 89 GLN A CA 1
ATOM 743 C C . GLN A 1 89 ? -5.796 2.823 11.754 1.00 96.06 89 GLN A C 1
ATOM 745 O O . GLN A 1 89 ? -6.472 2.415 12.696 1.00 96.06 89 GLN A O 1
ATOM 750 N N . GLN A 1 90 ? -4.489 2.572 11.659 1.00 95.56 90 GLN A N 1
ATOM 751 C CA . GLN A 1 90 ? -3.744 1.866 12.699 1.00 95.56 90 GLN A CA 1
ATOM 752 C C . GLN A 1 90 ? -3.728 2.655 14.019 1.00 95.56 90 GLN A C 1
ATOM 754 O O . GLN A 1 90 ? -3.969 2.081 15.077 1.00 95.56 90 GLN A O 1
ATOM 759 N N . GLU A 1 91 ? -3.529 3.976 13.959 1.00 95.19 91 GLU A N 1
ATOM 760 C CA . GLU A 1 91 ? -3.588 4.886 15.117 1.00 95.19 91 GLU A CA 1
ATOM 761 C C . GLU A 1 91 ? -4.975 4.910 15.777 1.00 95.19 91 GLU A C 1
ATOM 763 O O . GLU A 1 91 ? -5.086 5.088 16.988 1.00 95.19 91 GLU A O 1
ATOM 768 N N . LYS A 1 92 ? -6.037 4.656 15.004 1.00 94.31 92 LYS A N 1
ATOM 769 C CA . LYS A 1 92 ? -7.410 4.477 15.507 1.00 94.31 92 LYS A CA 1
ATOM 770 C C . LYS A 1 92 ? -7.680 3.088 16.101 1.00 94.31 92 LYS A C 1
ATOM 772 O O . LYS A 1 92 ? -8.814 2.787 16.459 1.00 94.31 92 LYS A O 1
ATOM 777 N N . GLY A 1 93 ? -6.659 2.238 16.208 1.00 93.88 93 GLY A N 1
ATOM 778 C CA . GLY A 1 93 ? -6.754 0.900 16.792 1.00 93.88 93 GLY A CA 1
ATOM 779 C C . GLY A 1 93 ? -7.179 -0.191 15.809 1.00 93.88 93 GLY A C 1
ATOM 780 O O . GLY A 1 93 ? -7.375 -1.335 16.217 1.00 93.88 93 GLY A O 1
ATOM 781 N N . HIS A 1 94 ? -7.311 0.115 14.516 1.00 94.81 94 HIS A N 1
ATOM 782 C CA . HIS A 1 94 ? -7.628 -0.897 13.512 1.00 94.81 94 HIS A CA 1
ATOM 783 C C . HIS A 1 94 ? -6.397 -1.727 13.139 1.00 94.81 94 HIS A C 1
ATOM 785 O O . HIS A 1 94 ? -5.250 -1.285 13.206 1.00 94.81 94 HIS A O 1
ATOM 791 N N . ARG A 1 95 ? -6.635 -2.960 12.694 1.00 95.19 95 ARG A N 1
ATOM 792 C CA . ARG A 1 95 ? -5.599 -3.858 12.187 1.00 95.19 95 ARG A CA 1
ATOM 793 C C . ARG A 1 95 ? -5.472 -3.653 10.688 1.00 95.19 95 ARG A C 1
ATOM 795 O O . ARG A 1 95 ? -6.388 -3.975 9.939 1.00 95.19 95 ARG A O 1
ATOM 802 N N . VAL A 1 96 ? -4.337 -3.127 10.247 1.00 97.38 96 VAL A N 1
ATOM 803 C CA . VAL A 1 96 ? -4.145 -2.720 8.852 1.00 97.38 96 VAL A CA 1
ATOM 804 C C . VAL A 1 96 ? -3.060 -3.553 8.182 1.00 97.38 96 VAL A C 1
ATOM 806 O O . VAL A 1 96 ? -2.001 -3.773 8.770 1.00 97.38 96 VAL A O 1
ATOM 809 N N . LYS A 1 97 ? -3.302 -3.980 6.938 1.00 97.81 97 LYS A N 1
ATOM 810 C CA . LYS A 1 97 ? -2.248 -4.467 6.036 1.00 97.81 97 LYS A CA 1
ATOM 811 C C . LYS A 1 97 ? -2.357 -3.817 4.664 1.00 97.81 97 LYS A C 1
ATOM 813 O O . LYS A 1 97 ? -3.451 -3.482 4.207 1.00 97.81 97 LYS A O 1
ATOM 818 N N . VAL A 1 98 ? -1.219 -3.689 4.001 1.00 9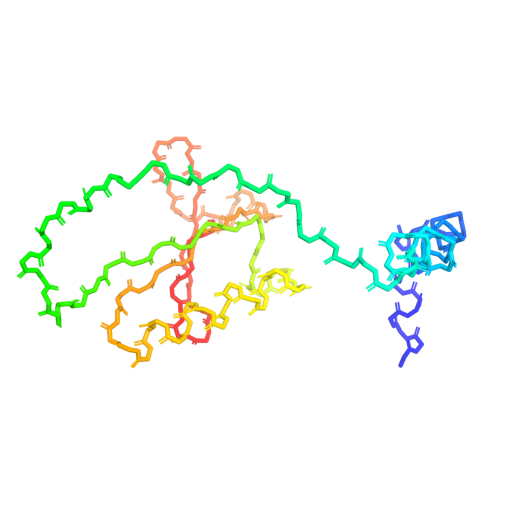7.69 98 VAL A N 1
ATOM 819 C CA . VAL A 1 98 ? -1.134 -3.237 2.613 1.00 97.69 98 VAL A CA 1
ATOM 820 C C . VAL A 1 98 ? -0.730 -4.422 1.746 1.00 97.69 98 VAL A C 1
ATOM 822 O O . VAL A 1 98 ? 0.224 -5.118 2.069 1.00 97.69 98 VAL A O 1
ATOM 825 N N . PHE A 1 99 ? -1.458 -4.647 0.662 1.00 97.12 99 PHE A N 1
ATOM 826 C CA . PHE A 1 99 ? -1.117 -5.571 -0.407 1.00 97.12 99 PHE A CA 1
ATOM 827 C C . PHE A 1 99 ? -0.630 -4.767 -1.605 1.00 97.12 99 PHE A C 1
ATOM 829 O O . PHE A 1 99 ? -1.273 -3.795 -2.012 1.00 97.12 99 PHE A O 1
ATOM 836 N N . THR A 1 100 ? 0.506 -5.169 -2.154 1.00 96.06 100 THR A N 1
ATOM 837 C CA . THR A 1 100 ? 1.119 -4.530 -3.313 1.00 96.06 100 THR A CA 1
ATOM 838 C C . THR A 1 100 ? 1.640 -5.567 -4.293 1.00 96.06 100 THR A C 1
ATOM 840 O O . THR A 1 100 ? 1.750 -6.737 -3.947 1.00 96.06 100 THR A O 1
ATOM 843 N N . LEU A 1 101 ? 1.921 -5.157 -5.530 1.00 94.06 101 LEU A N 1
ATOM 844 C CA . LEU A 1 101 ? 2.573 -6.027 -6.500 1.00 94.06 101 LEU A CA 1
ATOM 845 C C . LEU A 1 101 ? 4.087 -5.987 -6.319 1.00 94.06 101 LEU A C 1
ATOM 847 O O . LEU A 1 101 ? 4.679 -4.912 -6.188 1.00 94.06 101 LEU A O 1
ATOM 851 N N . GLY A 1 102 ? 4.695 -7.164 -6.392 1.00 89.31 102 GLY A N 1
ATOM 852 C CA . GLY A 1 102 ? 6.131 -7.336 -6.453 1.00 89.31 102 GLY A CA 1
ATOM 853 C C . GLY A 1 102 ? 6.772 -6.911 -7.774 1.00 89.31 102 GLY A C 1
ATOM 854 O O . GLY A 1 102 ? 6.245 -7.173 -8.854 1.00 89.31 102 GLY A O 1
ATOM 855 N N . THR A 1 103 ? 7.943 -6.273 -7.689 1.00 85.75 103 THR A N 1
ATOM 856 C CA . THR A 1 103 ? 8.780 -5.919 -8.854 1.00 85.75 103 THR A CA 1
ATOM 857 C C . THR A 1 103 ? 10.181 -6.525 -8.816 1.00 85.75 103 THR A C 1
ATOM 859 O O . THR A 1 103 ? 10.997 -6.211 -9.681 1.00 85.75 103 THR A O 1
ATOM 862 N N . GLU A 1 104 ? 10.488 -7.326 -7.797 1.00 88.44 104 GLU A N 1
ATOM 863 C CA . GLU A 1 104 ? 11.798 -7.956 -7.626 1.00 88.44 104 GLU A CA 1
ATOM 864 C C . GLU A 1 104 ? 11.888 -9.281 -8.401 1.00 88.44 104 GLU A C 1
ATOM 866 O O . GLU A 1 104 ? 10.897 -9.797 -8.919 1.00 88.44 104 GLU A O 1
ATOM 871 N N . ASP A 1 105 ? 13.089 -9.856 -8.471 1.00 90.00 105 ASP A N 1
ATOM 872 C CA . ASP A 1 105 ? 13.283 -11.212 -8.995 1.00 90.00 105 ASP A CA 1
ATOM 873 C C . ASP A 1 105 ? 12.523 -12.241 -8.137 1.00 90.00 105 ASP A C 1
ATOM 875 O O . ASP A 1 105 ? 12.494 -12.139 -6.906 1.00 90.00 105 ASP A O 1
ATOM 879 N N . CYS A 1 106 ? 11.950 -13.270 -8.772 1.00 90.38 106 CYS A N 1
ATOM 880 C CA . CYS A 1 106 ? 11.202 -14.340 -8.106 1.00 90.38 106 CYS A CA 1
ATOM 881 C C . CYS A 1 106 ? 11.965 -14.983 -6.931 1.00 90.38 106 CYS A C 1
ATOM 883 O O . CYS A 1 106 ? 11.343 -15.398 -5.959 1.00 90.38 106 CYS A O 1
ATOM 885 N N . LYS A 1 107 ? 13.305 -15.018 -6.970 1.00 90.25 107 LYS A N 1
ATOM 886 C CA . LYS A 1 107 ? 14.158 -15.566 -5.897 1.00 90.25 107 LYS A CA 1
ATOM 887 C C . LYS A 1 107 ? 14.068 -14.801 -4.575 1.00 90.25 107 LYS A C 1
ATOM 889 O O . LYS A 1 107 ? 14.446 -15.338 -3.537 1.00 90.25 107 LYS A O 1
ATOM 894 N N . VAL A 1 108 ? 13.622 -13.546 -4.602 1.00 90.31 108 VAL A N 1
ATOM 895 C CA . VAL A 1 108 ? 13.490 -12.695 -3.409 1.00 90.31 108 VAL A CA 1
ATOM 896 C C . VAL A 1 108 ? 12.240 -13.057 -2.598 1.00 90.31 108 VAL A C 1
ATOM 898 O O . VAL A 1 108 ? 12.180 -12.804 -1.392 1.00 90.31 108 VAL A O 1
ATOM 901 N N . TYR A 1 109 ? 11.251 -13.676 -3.239 1.00 93.44 109 TYR A N 1
ATOM 902 C CA . TYR A 1 109 ? 9.987 -14.058 -2.626 1.00 93.44 109 TYR A CA 1
ATOM 903 C C . TYR A 1 109 ? 10.118 -15.439 -1.984 1.00 93.44 109 TYR A C 1
ATOM 905 O O . TYR A 1 109 ? 10.151 -16.467 -2.654 1.00 93.44 109 TYR A O 1
ATOM 913 N N . GLN A 1 110 ? 10.235 -15.450 -0.657 1.00 91.44 110 GLN A N 1
ATOM 914 C CA . GLN A 1 110 ? 10.503 -16.663 0.124 1.00 91.44 110 GLN A CA 1
ATOM 915 C C . GLN A 1 110 ? 9.251 -17.498 0.403 1.00 91.44 110 GLN A C 1
ATOM 917 O O . GLN A 1 110 ? 9.357 -18.622 0.886 1.00 91.44 110 GLN A O 1
ATOM 922 N N . SER A 1 111 ? 8.064 -16.936 0.185 1.00 95.25 111 SER A N 1
ATOM 923 C CA . SER A 1 111 ? 6.789 -17.574 0.499 1.00 95.25 111 SER A CA 1
ATOM 924 C C . SER A 1 111 ? 5.932 -17.710 -0.751 1.00 95.25 111 SER A C 1
ATOM 926 O O . SER A 1 111 ? 6.077 -16.944 -1.704 1.00 95.25 111 SER A O 1
ATOM 928 N N . SER A 1 112 ? 5.024 -18.682 -0.741 1.00 95.69 112 SER A N 1
ATOM 929 C CA . SER A 1 112 ? 4.057 -18.878 -1.814 1.00 95.69 112 SER A CA 1
ATOM 930 C C . SER A 1 112 ? 2.689 -19.296 -1.281 1.00 95.69 112 SER A C 1
ATOM 932 O O . SER A 1 112 ? 2.576 -19.939 -0.236 1.00 95.69 112 SER A O 1
ATOM 934 N N . VAL A 1 113 ? 1.638 -18.914 -2.003 1.00 94.75 113 VAL A N 1
ATOM 935 C CA . VAL A 1 113 ? 0.288 -19.464 -1.847 1.00 94.75 113 VAL A CA 1
ATOM 936 C C . VAL A 1 113 ? -0.177 -19.920 -3.223 1.00 94.75 113 VAL A C 1
ATOM 938 O O . VAL A 1 113 ? -0.413 -19.096 -4.106 1.00 94.75 113 VAL A O 1
ATOM 941 N N . GLY A 1 114 ? -0.281 -21.237 -3.417 1.00 93.94 114 GLY A N 1
ATOM 942 C CA . GLY A 1 114 ? -0.440 -21.806 -4.756 1.00 93.94 114 GLY A CA 1
ATOM 943 C C . GLY A 1 114 ? 0.725 -21.378 -5.652 1.00 93.94 114 GLY A C 1
ATOM 944 O O . GLY A 1 114 ? 1.883 -21.508 -5.258 1.00 93.94 114 GLY A O 1
ATOM 945 N N . ASP A 1 115 ? 0.399 -20.796 -6.804 1.00 93.69 115 ASP A N 1
ATOM 946 C CA . ASP A 1 115 ? 1.378 -20.314 -7.788 1.00 93.69 115 ASP A CA 1
ATOM 947 C C . ASP A 1 115 ? 1.769 -18.835 -7.595 1.00 93.69 115 ASP A C 1
ATOM 949 O O . ASP A 1 115 ? 2.458 -18.251 -8.432 1.00 93.69 115 ASP A O 1
ATOM 953 N N . ILE A 1 116 ? 1.326 -18.199 -6.503 1.00 93.69 116 ILE A N 1
ATOM 954 C CA . ILE A 1 116 ? 1.608 -16.790 -6.211 1.00 93.69 116 ILE A CA 1
ATOM 955 C C . ILE A 1 116 ? 2.754 -16.707 -5.206 1.00 93.69 116 ILE A C 1
ATOM 957 O O . ILE A 1 116 ? 2.601 -17.099 -4.048 1.00 93.69 116 ILE A O 1
ATOM 961 N N . LEU A 1 117 ? 3.894 -16.175 -5.645 1.00 96.06 117 LEU A N 1
ATOM 962 C CA . LEU A 1 117 ? 5.027 -15.854 -4.781 1.00 96.06 117 LEU A CA 1
ATOM 963 C C . LEU A 1 117 ? 4.773 -14.538 -4.042 1.00 96.06 117 LEU A C 1
ATOM 965 O O . LEU A 1 117 ? 4.258 -13.594 -4.635 1.00 96.06 117 LEU A O 1
ATOM 969 N N . TYR A 1 118 ? 5.149 -14.470 -2.767 1.00 95.94 118 TYR A N 1
ATOM 970 C CA . TYR A 1 118 ? 5.029 -13.253 -1.972 1.00 95.94 118 TYR A CA 1
ATOM 971 C C . TYR A 1 118 ? 6.120 -13.147 -0.900 1.00 95.94 118 TYR A C 1
ATOM 973 O O . TYR A 1 118 ? 6.775 -14.121 -0.509 1.00 95.94 118 TYR A O 1
ATOM 981 N N . ARG A 1 119 ? 6.312 -11.931 -0.398 1.00 94.75 119 ARG A N 1
ATOM 982 C CA . ARG A 1 119 ? 7.083 -11.634 0.805 1.00 94.75 119 ARG A CA 1
ATOM 983 C C . ARG A 1 119 ? 6.274 -10.730 1.715 1.00 94.75 119 ARG A C 1
ATOM 985 O O . ARG A 1 119 ? 5.397 -9.986 1.290 1.00 94.75 119 ARG A O 1
ATOM 992 N N . THR A 1 120 ? 6.552 -10.803 3.007 1.00 95.75 120 THR A N 1
ATOM 993 C CA . THR A 1 120 ? 5.946 -9.904 3.987 1.00 95.75 120 THR A CA 1
ATOM 994 C C . THR A 1 120 ? 7.041 -9.139 4.694 1.00 95.75 120 THR A C 1
ATOM 996 O O . THR A 1 120 ? 8.016 -9.727 5.157 1.00 95.75 120 THR A O 1
ATOM 999 N N . TYR A 1 121 ? 6.875 -7.828 4.791 1.00 95.31 121 TYR A N 1
ATOM 1000 C CA . TYR A 1 121 ? 7.804 -6.962 5.500 1.00 95.31 121 TYR A CA 1
ATOM 1001 C C . TYR A 1 121 ? 7.059 -5.879 6.274 1.00 95.31 121 TYR A C 1
ATOM 1003 O O . TYR A 1 121 ? 5.856 -5.668 6.106 1.00 95.31 121 TYR A O 1
ATOM 1011 N N . LEU A 1 122 ? 7.783 -5.212 7.170 1.00 96.38 122 LEU A N 1
ATOM 1012 C CA . LEU A 1 122 ? 7.274 -4.087 7.939 1.00 96.38 122 LEU A CA 1
ATOM 1013 C C . LEU A 1 122 ? 7.869 -2.799 7.373 1.00 96.38 122 LEU A C 1
ATOM 1015 O O . LEU A 1 122 ? 9.089 -2.649 7.329 1.00 96.38 122 LEU A O 1
ATOM 1019 N N . PHE A 1 123 ? 7.016 -1.867 6.960 1.00 95.31 123 PHE A N 1
ATOM 1020 C CA . PHE A 1 123 ? 7.434 -0.534 6.539 1.00 95.31 123 PHE A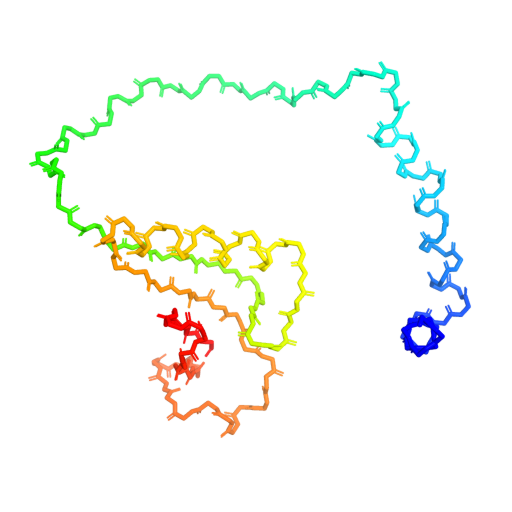 CA 1
ATOM 1021 C C . PHE A 1 123 ? 6.822 0.506 7.475 1.00 95.31 123 PHE A C 1
ATOM 1023 O O . PHE A 1 123 ? 5.603 0.634 7.541 1.00 95.31 123 PHE A O 1
ATOM 1030 N N . GLU A 1 124 ? 7.667 1.206 8.239 1.00 94.06 124 GLU A N 1
ATOM 1031 C CA . GLU A 1 124 ? 7.252 2.192 9.255 1.00 94.06 124 GLU A CA 1
ATOM 1032 C C . GLU A 1 124 ? 6.101 1.712 10.169 1.00 94.06 124 GLU A C 1
ATOM 1034 O O . GLU A 1 124 ? 5.190 2.465 10.499 1.00 94.06 124 GLU A O 1
ATOM 1039 N N . GLY A 1 125 ? 6.128 0.438 10.578 1.00 93.12 125 GLY A N 1
ATOM 1040 C CA . GLY A 1 125 ? 5.114 -0.147 11.468 1.00 93.12 125 GLY A CA 1
ATOM 1041 C C . GLY A 1 125 ? 3.872 -0.718 10.772 1.00 93.12 125 GLY A C 1
ATOM 1042 O O . GLY A 1 125 ? 3.046 -1.348 11.434 1.00 93.12 125 GLY A O 1
ATOM 1043 N N . ILE A 1 126 ? 3.756 -0.573 9.450 1.00 95.62 126 ILE A N 1
ATOM 1044 C CA . ILE A 1 126 ? 2.666 -1.137 8.645 1.00 95.62 126 ILE A CA 1
ATOM 1045 C C . ILE A 1 126 ? 3.132 -2.450 8.014 1.00 95.62 126 ILE A C 1
ATOM 1047 O O . ILE A 1 126 ? 4.199 -2.513 7.400 1.00 95.62 126 ILE A O 1
ATOM 1051 N N . GLN A 1 127 ? 2.329 -3.508 8.154 1.00 97.12 127 GLN A N 1
ATOM 1052 C CA . GLN A 1 127 ? 2.604 -4.787 7.505 1.00 97.12 127 GLN A CA 1
ATOM 1053 C C . GLN A 1 127 ? 2.247 -4.710 6.019 1.00 97.12 127 GLN A C 1
ATOM 1055 O O . GLN A 1 127 ? 1.099 -4.431 5.661 1.00 97.12 127 GLN A O 1
ATOM 1060 N N . VAL A 1 128 ? 3.231 -4.995 5.172 1.00 96.56 128 VAL A N 1
ATOM 1061 C CA . VAL A 1 128 ? 3.100 -5.009 3.717 1.00 96.56 128 VAL A CA 1
ATOM 1062 C C . VAL A 1 128 ? 3.293 -6.434 3.217 1.00 96.56 128 VAL A C 1
ATOM 1064 O O . VAL A 1 128 ? 4.245 -7.109 3.611 1.00 96.56 128 VAL A O 1
ATOM 1067 N N . VAL A 1 129 ? 2.372 -6.882 2.374 1.00 96.62 129 VAL A N 1
ATOM 1068 C CA . VAL A 1 129 ? 2.452 -8.124 1.610 1.00 96.62 129 VAL A CA 1
ATOM 1069 C C . VAL A 1 129 ? 2.682 -7.729 0.158 1.00 96.62 129 VAL A C 1
ATOM 1071 O O . VAL A 1 129 ? 1.859 -7.020 -0.421 1.00 96.62 129 VAL A O 1
ATOM 1074 N N . GLU A 1 130 ? 3.815 -8.139 -0.392 1.00 94.75 130 GLU A N 1
ATOM 1075 C CA . GLU A 1 130 ? 4.249 -7.831 -1.758 1.00 94.75 130 GLU A CA 1
ATOM 1076 C C . GLU A 1 130 ? 4.476 -9.106 -2.561 1.00 94.75 130 GLU A C 1
ATOM 1078 O O . GLU A 1 130 ? 5.033 -10.060 -1.967 1.00 94.75 130 GLU A O 1
#

pLDDT: mean 82.4, std 14.46, range [46.81, 97.81]

Sequence (130 aa):
MLKKAKSLFDYYGIRGMAAKIWEKYVIDRKRFRAEGKTEVPYFPSCPNKELPASNREGEPLFIYYLVHYFYPSRQGGTERFVFNMARTQQEKGHRVKVFTLGTEDCKVYQSSVGDILYRTYLFEGIQVVE

Foldseek 3Di:
DVVVVVVVCVVQPPVRVVVVVCCVPPVCCCVVVPPPDPPPPDDDPDPPPPDPPPPPPPDAEEEEAEDAAEPPVDDDDVNVVVVVVQVVSVVSVHHYAYEYDDDDPLVVQPDDDVPDGWDWDADPNHIYID

Radius of gyration: 20.75 Å; chains: 1; bounding box: 50×50×46 Å